Protein AF-A0A5E4MFI8-F1 (afdb_monomer)

Sequence (77 aa):
MVIKLQRWALKLEQGSFNVFPVLHDFLETNEVNIDKSTTTTIRDHLESLSSNLRNYFPKIEEEIQWIRNPFEEDYSK

Structure (mmCIF, N/CA/C/O backbone):
data_AF-A0A5E4MFI8-F1
#
_entry.id   AF-A0A5E4MFI8-F1
#
loop_
_atom_site.group_PDB
_atom_site.id
_atom_site.type_symbol
_atom_site.label_atom_id
_atom_site.label_alt_id
_atom_site.label_comp_id
_atom_site.label_asym_id
_atom_site.label_entity_id
_atom_site.label_seq_id
_atom_site.pdbx_PDB_ins_code
_atom_site.Cartn_x
_atom_site.Cartn_y
_atom_site.Cartn_z
_atom_site.occupancy
_atom_site.B_iso_or_equiv
_atom_site.auth_seq_id
_atom_site.auth_comp_id
_atom_site.auth_asym_id
_atom_site.auth_atom_id
_atom_site.pdbx_PDB_model_num
ATOM 1 N N . MET A 1 1 ? 1.471 0.968 -10.515 1.00 84.00 1 MET A N 1
ATOM 2 C CA . MET A 1 1 ? 1.373 0.399 -9.150 1.00 84.00 1 MET A CA 1
ATOM 3 C C . MET A 1 1 ? 2.035 1.269 -8.087 1.00 84.00 1 MET A C 1
ATOM 5 O O . MET A 1 1 ? 1.324 1.670 -7.182 1.00 84.00 1 MET A O 1
ATOM 9 N N . VAL A 1 2 ? 3.310 1.657 -8.217 1.00 92.00 2 VAL A N 1
ATOM 10 C CA . VAL A 1 2 ? 4.012 2.548 -7.255 1.00 92.00 2 VAL A CA 1
ATOM 11 C C . VAL A 1 2 ? 3.211 3.815 -6.892 1.00 92.00 2 VAL A C 1
ATOM 13 O O . VAL A 1 2 ? 2.884 4.027 -5.732 1.00 92.00 2 VAL A O 1
ATOM 16 N N . ILE A 1 3 ? 2.768 4.595 -7.889 1.00 92.81 3 ILE A N 1
ATOM 17 C CA . ILE A 1 3 ? 1.974 5.827 -7.669 1.00 92.81 3 ILE A CA 1
ATOM 18 C C . ILE A 1 3 ? 0.646 5.541 -6.945 1.00 92.81 3 ILE A C 1
ATOM 20 O O . ILE A 1 3 ? 0.168 6.350 -6.155 1.00 92.81 3 ILE A O 1
ATOM 24 N N . LYS A 1 4 ? 0.034 4.379 -7.203 1.00 95.12 4 LYS A N 1
ATOM 25 C CA . LYS A 1 4 ? -1.227 3.976 -6.568 1.00 95.12 4 LYS A CA 1
ATOM 26 C C . LYS A 1 4 ? -1.019 3.721 -5.072 1.00 95.12 4 LYS A C 1
ATOM 28 O O . LYS A 1 4 ? -1.796 4.236 -4.279 1.00 95.12 4 LYS A O 1
ATOM 33 N N . LEU A 1 5 ? 0.052 3.015 -4.700 1.00 96.62 5 LEU A N 1
ATOM 34 C CA . LEU A 1 5 ? 0.412 2.755 -3.300 1.00 96.62 5 LEU A CA 1
ATOM 35 C C . LEU A 1 5 ? 0.731 4.050 -2.540 1.00 96.62 5 LEU A C 1
ATOM 37 O O . LEU A 1 5 ? 0.241 4.237 -1.434 1.00 96.62 5 LEU A O 1
ATOM 41 N N . GLN A 1 6 ? 1.455 4.981 -3.167 1.00 95.19 6 GLN A N 1
ATOM 42 C CA . GLN A 1 6 ? 1.730 6.302 -2.584 1.00 95.19 6 GLN A CA 1
ATOM 43 C C . GLN A 1 6 ? 0.444 7.103 -2.330 1.00 95.19 6 GLN A C 1
ATOM 45 O O . GLN A 1 6 ? 0.267 7.680 -1.263 1.00 95.19 6 GLN A O 1
ATOM 50 N N . ARG A 1 7 ? -0.503 7.099 -3.280 1.00 96.38 7 ARG A N 1
ATOM 51 C CA . ARG A 1 7 ? -1.815 7.746 -3.092 1.00 96.38 7 ARG A CA 1
ATOM 52 C C . ARG A 1 7 ? -2.628 7.104 -1.970 1.00 96.38 7 ARG A C 1
ATOM 54 O O . ARG A 1 7 ? -3.368 7.801 -1.285 1.00 96.38 7 ARG A O 1
ATOM 61 N N . TRP A 1 8 ? -2.527 5.790 -1.805 1.00 97.12 8 TRP A N 1
ATOM 62 C CA . TRP A 1 8 ? -3.202 5.073 -0.725 1.00 97.12 8 TRP A CA 1
ATOM 63 C C . TRP A 1 8 ? -2.609 5.417 0.643 1.00 97.12 8 TRP A C 1
ATOM 65 O O . TRP A 1 8 ? -3.373 5.699 1.559 1.00 97.12 8 TRP A O 1
ATOM 75 N N . ALA A 1 9 ? -1.280 5.492 0.753 1.00 96.19 9 ALA A N 1
ATOM 76 C CA . ALA A 1 9 ? -0.594 5.950 1.961 1.00 96.19 9 ALA A CA 1
ATOM 77 C C . ALA A 1 9 ? -1.039 7.370 2.365 1.00 96.19 9 ALA A C 1
ATOM 79 O O . ALA A 1 9 ? -1.438 7.585 3.504 1.00 96.19 9 ALA A O 1
ATOM 80 N N . LEU A 1 10 ? -1.103 8.305 1.408 1.00 95.56 10 LEU A N 1
ATOM 81 C CA . LEU A 1 10 ? -1.597 9.670 1.653 1.00 95.56 10 LEU A CA 1
ATOM 82 C C . LEU A 1 10 ? -3.052 9.707 2.141 1.00 95.56 10 LEU A C 1
ATOM 84 O O . LEU A 1 10 ? -3.401 10.511 3.001 1.00 95.56 10 LEU A O 1
ATOM 88 N N . LYS A 1 11 ? -3.919 8.839 1.607 1.00 95.00 11 LYS A N 1
ATOM 89 C CA . LYS A 1 11 ? -5.313 8.752 2.063 1.00 95.00 11 LYS A CA 1
ATOM 90 C C . LYS A 1 11 ? -5.432 8.240 3.498 1.00 95.00 11 LYS A C 1
ATOM 92 O O . LYS A 1 11 ? -6.290 8.728 4.228 1.00 95.00 11 LYS A O 1
ATOM 97 N N . LEU A 1 12 ? -4.573 7.309 3.912 1.00 93.88 12 LEU A N 1
ATOM 98 C CA . LEU A 1 12 ? -4.538 6.830 5.296 1.00 93.88 12 LEU A CA 1
ATOM 99 C C . LEU A 1 12 ? -4.157 7.939 6.277 1.00 93.88 12 LEU A C 1
ATOM 101 O O . LEU A 1 12 ? -4.762 8.040 7.340 1.00 93.88 12 LEU A O 1
ATOM 105 N N . GLU A 1 13 ? -3.218 8.813 5.908 1.00 89.94 13 GLU A N 1
ATOM 106 C CA . GLU A 1 13 ? -2.848 9.971 6.736 1.00 89.94 13 GLU A CA 1
ATOM 107 C C . GLU A 1 13 ? -3.995 10.980 6.893 1.00 89.94 13 GLU A C 1
ATOM 109 O O . GLU A 1 13 ? -4.071 11.687 7.895 1.00 89.94 13 GLU A O 1
ATOM 114 N N . GLN A 1 14 ? -4.925 11.002 5.938 1.00 91.69 14 GLN A N 1
ATOM 115 C CA . GLN A 1 14 ? -6.156 11.796 5.985 1.00 91.69 14 GLN A CA 1
ATOM 116 C C . GLN A 1 14 ? -7.304 11.081 6.723 1.00 91.69 14 GLN A C 1
ATOM 118 O O . GLN A 1 14 ? -8.422 11.589 6.740 1.00 91.69 14 GLN A O 1
ATOM 123 N N . GLY A 1 15 ? -7.064 9.893 7.293 1.00 90.69 15 GLY A N 1
ATOM 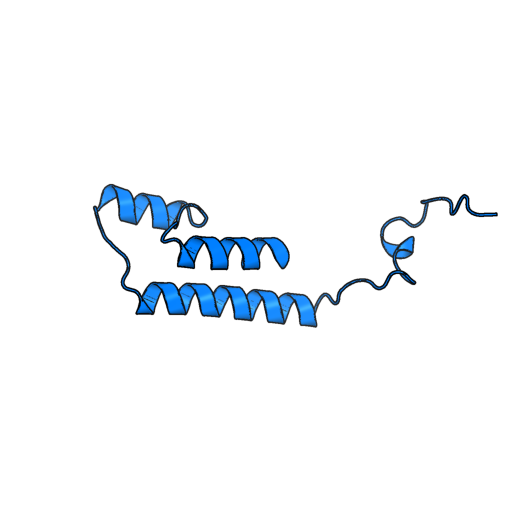124 C CA . GLY A 1 15 ? -8.090 9.078 7.954 1.00 90.69 15 GLY A CA 1
ATOM 125 C C . GLY A 1 15 ? -9.072 8.399 6.992 1.00 90.69 15 GLY A C 1
ATOM 126 O O . GLY A 1 15 ? -10.099 7.885 7.419 1.00 90.69 15 GLY A O 1
ATOM 127 N N . SER A 1 16 ? -8.783 8.382 5.687 1.00 92.75 16 SER A N 1
ATOM 128 C CA . SER A 1 16 ? -9.658 7.800 4.668 1.00 92.75 16 SER A CA 1
ATOM 129 C C . SER A 1 16 ? -9.255 6.360 4.343 1.00 92.75 16 SER A C 1
ATOM 131 O O . SER A 1 16 ? -8.295 6.126 3.605 1.00 92.75 16 SER A O 1
ATOM 133 N N . PHE A 1 17 ? -10.079 5.396 4.757 1.00 94.81 17 PHE A N 1
ATOM 134 C CA . PHE A 1 17 ? -9.865 3.964 4.497 1.00 94.81 17 PHE A CA 1
ATOM 135 C C . PHE A 1 17 ? -10.567 3.429 3.236 1.00 94.81 17 PHE A C 1
ATOM 137 O O . PHE A 1 17 ? -10.443 2.248 2.933 1.00 94.81 17 PHE A O 1
ATOM 144 N N . ASN A 1 18 ? -11.220 4.285 2.438 1.00 94.12 18 ASN A N 1
ATOM 145 C CA . ASN A 1 18 ? -11.963 3.902 1.217 1.00 94.12 18 ASN A CA 1
ATOM 146 C C . ASN A 1 18 ? -11.149 3.146 0.143 1.00 94.12 18 ASN A C 1
ATOM 148 O O . ASN A 1 18 ? -11.713 2.598 -0.800 1.00 94.12 18 ASN A O 1
ATOM 152 N N . VAL A 1 19 ? -9.819 3.128 0.252 1.00 93.81 19 VAL A N 1
ATOM 153 C CA . VAL A 1 19 ? -8.932 2.348 -0.625 1.00 93.81 19 VAL A CA 1
ATOM 154 C C . VAL A 1 19 ? -8.941 0.853 -0.290 1.00 93.81 19 VAL A C 1
ATOM 156 O O . VAL A 1 19 ? -8.517 0.047 -1.117 1.00 93.81 19 VAL A O 1
ATOM 159 N N . PHE A 1 20 ? -9.455 0.494 0.888 1.00 94.94 20 PHE A N 1
ATOM 160 C CA . PHE A 1 20 ? -9.638 -0.864 1.387 1.00 94.94 20 PHE A CA 1
ATOM 161 C C . PHE A 1 20 ? -11.133 -1.097 1.655 1.00 94.94 20 PHE A C 1
ATOM 163 O O . PHE A 1 20 ? -11.558 -0.948 2.797 1.00 94.94 20 PHE A O 1
ATOM 170 N N . PRO A 1 21 ? -11.945 -1.457 0.640 1.00 95.81 21 PRO A N 1
ATOM 171 C CA . PRO A 1 21 ? -13.406 -1.489 0.763 1.00 95.81 21 PRO A CA 1
ATOM 172 C C . PRO A 1 21 ? -13.894 -2.317 1.953 1.00 95.81 21 PRO A C 1
ATOM 174 O O . PRO A 1 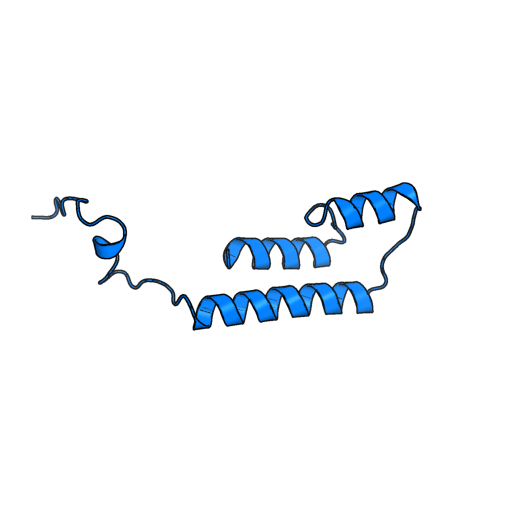21 ? -14.638 -1.820 2.779 1.00 95.81 21 PRO A O 1
ATOM 177 N N . VAL A 1 22 ? -13.355 -3.528 2.123 1.00 97.31 22 VAL A N 1
ATOM 178 C CA . VAL A 1 22 ? -13.724 -4.421 3.234 1.00 97.31 22 VAL A CA 1
ATOM 179 C C . VAL A 1 22 ? -13.409 -3.806 4.602 1.00 97.31 22 VAL A C 1
ATOM 181 O O . VAL A 1 22 ? -14.196 -3.937 5.533 1.00 97.31 22 VAL A O 1
ATOM 184 N N . LEU A 1 23 ? -12.263 -3.131 4.734 1.00 95.06 23 LEU A N 1
ATOM 185 C CA . LEU A 1 23 ? -11.889 -2.468 5.981 1.00 95.06 23 LEU A CA 1
ATOM 186 C C . LEU A 1 23 ? -12.764 -1.238 6.222 1.00 95.06 23 LEU A C 1
ATOM 188 O O . LEU A 1 23 ? -13.244 -1.047 7.328 1.00 95.06 23 LEU A O 1
ATOM 192 N N . HIS A 1 24 ? -12.982 -0.422 5.193 1.00 95.94 24 HIS A N 1
ATOM 193 C CA . HIS A 1 24 ? -13.835 0.756 5.273 1.00 95.94 24 HIS A CA 1
ATOM 194 C C . HIS A 1 24 ? -15.254 0.385 5.703 1.00 95.94 24 HIS A C 1
ATOM 196 O O . HIS A 1 24 ? -15.734 0.924 6.693 1.00 95.94 24 HIS A O 1
ATOM 202 N N . ASP A 1 25 ? -15.866 -0.593 5.034 1.00 97.44 25 ASP A N 1
ATOM 203 C CA . ASP A 1 25 ? -17.211 -1.070 5.349 1.00 97.44 25 ASP A CA 1
ATOM 204 C C . ASP A 1 25 ? -17.285 -1.594 6.788 1.00 97.44 25 ASP A C 1
ATOM 206 O O . ASP A 1 25 ? -18.246 -1.312 7.500 1.00 97.44 25 ASP A O 1
ATOM 210 N N . PHE A 1 26 ? -16.257 -2.315 7.252 1.00 96.75 26 PHE A N 1
ATOM 211 C CA . PHE A 1 26 ? -16.175 -2.778 8.636 1.00 96.75 26 PHE A CA 1
ATOM 212 C C . PHE A 1 26 ? -16.132 -1.616 9.638 1.00 96.75 26 PHE A C 1
ATOM 214 O O . PHE A 1 26 ? -16.858 -1.653 10.631 1.00 96.75 26 PHE A O 1
ATOM 221 N N . LEU A 1 27 ? -15.308 -0.596 9.393 1.00 95.38 27 LEU A N 1
ATOM 222 C CA . LEU A 1 27 ? -15.175 0.550 10.296 1.00 95.38 27 LEU A CA 1
ATOM 223 C C . LEU A 1 27 ? -16.462 1.373 10.359 1.00 95.38 27 LEU A C 1
ATOM 225 O O . LEU A 1 27 ? -16.905 1.704 11.453 1.00 95.38 27 LEU A O 1
ATOM 229 N N . GLU A 1 28 ? -17.085 1.633 9.208 1.00 95.75 28 GLU A N 1
ATOM 230 C CA . GLU A 1 28 ? -18.354 2.365 9.122 1.00 95.75 28 GLU A CA 1
ATOM 231 C C . GLU A 1 28 ? -19.495 1.580 9.783 1.00 95.75 28 GLU A C 1
ATOM 233 O O . GLU A 1 28 ? -20.216 2.115 10.617 1.00 95.75 28 GLU A O 1
ATOM 238 N N . THR A 1 29 ? -19.629 0.284 9.474 1.00 97.56 29 THR A N 1
ATOM 239 C CA . THR A 1 29 ? -20.721 -0.559 10.001 1.00 97.56 29 THR A CA 1
ATOM 240 C C . THR A 1 29 ? -20.662 -0.710 11.519 1.00 97.56 29 THR A C 1
ATOM 242 O O . THR A 1 29 ? -21.697 -0.839 12.166 1.00 97.56 29 THR A O 1
ATOM 245 N N . ASN A 1 30 ? -19.455 -0.737 12.087 1.00 96.62 30 ASN A N 1
ATOM 246 C CA . ASN A 1 30 ? -19.254 -0.958 13.518 1.00 96.62 30 ASN A CA 1
ATOM 247 C C . ASN A 1 30 ? -18.936 0.336 14.287 1.00 96.62 30 ASN A C 1
ATOM 249 O O . ASN A 1 30 ? -18.673 0.261 15.484 1.00 96.62 30 ASN A O 1
ATOM 253 N N . GLU A 1 31 ? -18.926 1.495 13.618 1.00 94.94 31 GLU A N 1
ATOM 254 C CA . GLU A 1 31 ? -18.551 2.799 14.190 1.00 94.94 31 GLU A CA 1
ATOM 255 C C . GLU A 1 31 ? -17.188 2.768 14.919 1.00 94.94 31 GLU A C 1
ATOM 257 O O . GLU A 1 31 ? -16.977 3.398 15.959 1.00 94.94 31 GLU A O 1
ATOM 262 N N . VAL A 1 32 ? -16.238 2.000 14.373 1.00 94.38 32 VAL A N 1
ATOM 263 C CA . VAL A 1 32 ? -14.908 1.798 14.962 1.00 94.38 32 VAL A CA 1
ATOM 264 C C . VAL A 1 32 ? -13.907 2.750 14.327 1.00 94.38 32 VAL A C 1
ATOM 266 O O . VAL A 1 32 ? -13.753 2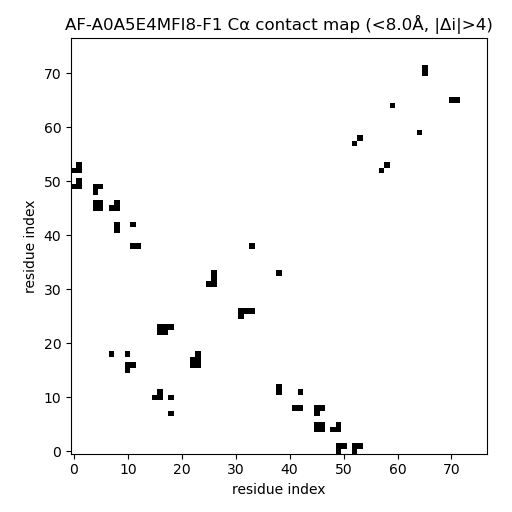.801 13.110 1.00 94.38 32 VAL A O 1
ATOM 269 N N . ASN A 1 33 ? -13.140 3.437 15.171 1.00 91.50 33 ASN A N 1
ATOM 270 C CA . ASN A 1 33 ? -11.974 4.192 14.734 1.00 91.50 33 ASN A CA 1
ATOM 271 C C . ASN A 1 33 ? -10.707 3.346 14.861 1.00 91.50 33 ASN A C 1
ATOM 273 O O . ASN A 1 33 ? -10.475 2.699 15.882 1.00 91.50 33 ASN A O 1
ATOM 277 N N . ILE A 1 34 ? -9.857 3.398 13.837 1.00 92.12 34 ILE A N 1
ATOM 278 C CA . ILE A 1 34 ? -8.516 2.816 13.893 1.00 92.12 34 ILE A CA 1
ATOM 279 C C . ILE A 1 34 ? -7.588 3.746 14.671 1.00 92.12 34 ILE A C 1
ATOM 281 O O . ILE A 1 34 ? -7.552 4.958 14.449 1.00 92.12 34 ILE A O 1
ATOM 285 N N . ASP A 1 35 ? -6.802 3.163 15.571 1.00 93.56 35 ASP A N 1
ATOM 286 C CA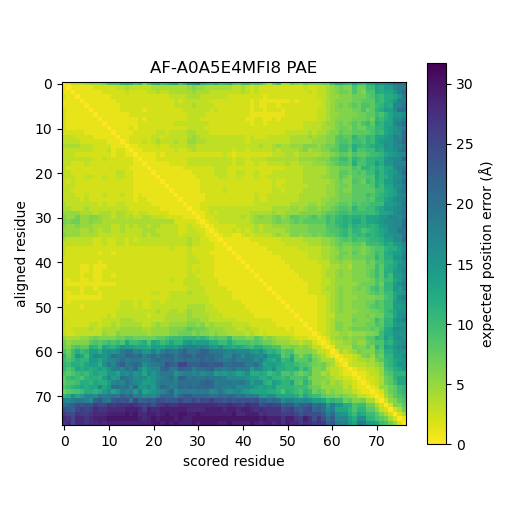 . ASP A 1 35 ? -5.794 3.900 16.312 1.00 93.56 35 ASP A CA 1
ATOM 287 C C . ASP A 1 35 ? -4.624 4.330 15.407 1.00 93.56 35 ASP A C 1
ATOM 289 O O . ASP A 1 35 ? -4.294 3.714 14.389 1.00 93.56 35 ASP A O 1
ATOM 293 N N . LYS A 1 36 ? -3.935 5.398 15.808 1.00 93.06 36 LYS A N 1
ATOM 294 C CA . LYS A 1 36 ? -2.847 5.972 15.012 1.00 93.06 36 LYS A CA 1
ATOM 295 C C . LYS A 1 36 ? -1.696 4.987 14.759 1.00 93.06 36 LYS A C 1
ATOM 297 O O . LYS A 1 36 ? -1.050 5.091 13.715 1.00 93.06 36 LYS A O 1
ATOM 302 N N . SER A 1 37 ? -1.424 4.056 15.678 1.00 95.75 37 SER A N 1
ATOM 303 C CA . SER A 1 37 ? -0.332 3.090 15.515 1.00 95.75 37 SER A CA 1
ATOM 304 C C . SER A 1 37 ? -0.652 2.085 14.412 1.00 95.75 37 SER A C 1
ATOM 306 O O . SER A 1 37 ? 0.157 1.921 13.502 1.00 95.75 37 SER A O 1
ATOM 308 N N . THR A 1 38 ? -1.874 1.548 14.390 1.00 94.19 38 THR A N 1
ATOM 309 C CA . THR A 1 38 ? -2.347 0.656 13.325 1.00 94.19 38 THR A CA 1
ATOM 310 C C . THR A 1 38 ? -2.354 1.361 11.965 1.00 94.19 38 THR A C 1
ATOM 312 O O . THR A 1 38 ? -1.847 0.810 10.987 1.00 94.19 38 THR A O 1
ATOM 315 N N . THR A 1 39 ? -2.833 2.610 11.887 1.00 95.62 39 THR A N 1
ATOM 316 C CA . THR A 1 39 ? -2.764 3.411 10.645 1.00 95.62 39 THR A CA 1
ATOM 317 C C . THR A 1 39 ? -1.325 3.583 10.156 1.00 95.62 39 THR A C 1
ATOM 319 O O . THR A 1 39 ? -1.054 3.441 8.962 1.00 95.62 39 THR A O 1
ATOM 322 N N . THR A 1 40 ? -0.393 3.844 11.078 1.00 96.12 40 THR A N 1
ATOM 323 C CA . THR A 1 40 ? 1.040 3.985 10.775 1.00 96.12 40 THR A CA 1
ATOM 324 C C . THR A 1 40 ? 1.604 2.678 10.220 1.00 96.12 40 THR A C 1
ATOM 326 O O . THR A 1 40 ? 2.239 2.688 9.171 1.00 96.12 40 THR A O 1
ATOM 329 N N . THR A 1 41 ? 1.287 1.538 10.840 1.00 97.44 41 THR A N 1
ATOM 330 C CA . THR A 1 41 ? 1.718 0.218 10.361 1.00 97.44 41 THR A CA 1
ATOM 331 C C . THR A 1 41 ? 1.233 -0.072 8.939 1.00 97.44 41 THR A C 1
ATOM 333 O O . THR A 1 41 ? 2.017 -0.515 8.099 1.00 97.44 41 THR A O 1
ATOM 336 N N . ILE A 1 42 ? -0.038 0.209 8.626 1.00 96.62 42 ILE A N 1
ATOM 337 C CA . ILE A 1 42 ? -0.575 -0.002 7.269 1.00 96.62 42 ILE A CA 1
ATOM 338 C C . ILE A 1 42 ? 0.168 0.882 6.257 1.00 96.62 42 ILE A C 1
ATOM 340 O O . ILE A 1 42 ? 0.552 0.406 5.186 1.00 96.62 42 ILE A O 1
ATOM 344 N N . ARG A 1 43 ? 0.396 2.157 6.593 1.00 96.69 43 ARG A N 1
ATOM 345 C CA . ARG A 1 43 ? 1.140 3.090 5.739 1.00 96.69 43 ARG A CA 1
ATOM 346 C C . ARG A 1 43 ? 2.564 2.596 5.478 1.00 96.69 43 ARG A C 1
ATOM 348 O O . ARG A 1 43 ? 2.964 2.516 4.318 1.00 96.69 43 ARG A O 1
ATOM 355 N N . ASP A 1 44 ? 3.290 2.202 6.518 1.00 97.50 44 ASP A N 1
ATOM 356 C CA . ASP A 1 44 ? 4.677 1.741 6.404 1.00 97.50 44 ASP A CA 1
ATOM 357 C C . ASP A 1 44 ? 4.775 0.481 5.518 1.00 97.50 44 ASP A C 1
ATOM 359 O O . ASP A 1 44 ? 5.694 0.340 4.704 1.00 97.50 44 ASP A O 1
ATOM 363 N 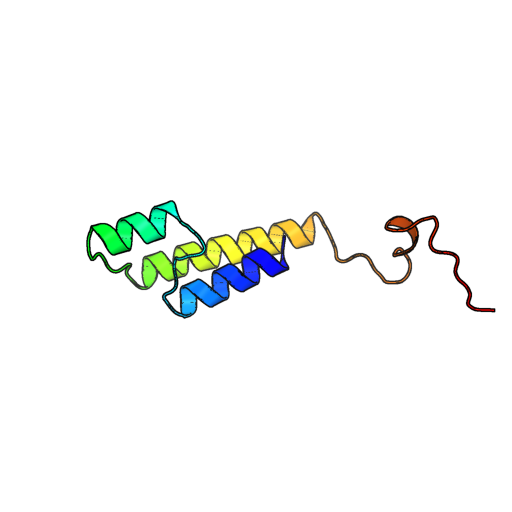N . HIS A 1 45 ? 3.780 -0.413 5.581 1.00 97.62 45 HIS A N 1
ATOM 364 C CA . HIS A 1 45 ? 3.686 -1.549 4.659 1.00 97.62 45 HIS A CA 1
ATOM 365 C C . HIS A 1 45 ? 3.469 -1.125 3.198 1.00 97.62 45 HIS A C 1
ATOM 367 O O . HIS A 1 45 ? 4.093 -1.700 2.300 1.00 97.62 45 HIS A O 1
ATOM 373 N N . LEU A 1 46 ? 2.623 -0.122 2.933 1.00 97.44 46 LEU A N 1
ATOM 374 C CA . LEU A 1 46 ? 2.420 0.408 1.578 1.00 97.44 46 LEU A CA 1
ATOM 375 C C . LEU A 1 46 ? 3.694 1.051 1.020 1.00 97.44 46 LEU A C 1
ATOM 377 O O . LEU A 1 46 ? 4.018 0.853 -0.155 1.00 97.44 46 LEU A O 1
ATOM 381 N N . GLU A 1 47 ? 4.425 1.794 1.850 1.00 96.62 47 GLU A N 1
ATOM 382 C CA . GLU A 1 47 ? 5.696 2.420 1.480 1.00 96.62 47 GLU A CA 1
ATOM 383 C C . GLU A 1 47 ? 6.775 1.376 1.193 1.00 96.62 47 GLU A C 1
ATOM 385 O O . GLU A 1 47 ? 7.428 1.432 0.147 1.00 96.62 47 GLU A O 1
ATOM 390 N N . SER A 1 48 ? 6.898 0.368 2.061 1.00 97.69 48 SER A N 1
ATOM 391 C CA . SER A 1 48 ? 7.802 -0.765 1.861 1.00 97.69 48 SER A CA 1
ATOM 392 C C . SER A 1 48 ? 7.489 -1.513 0.562 1.00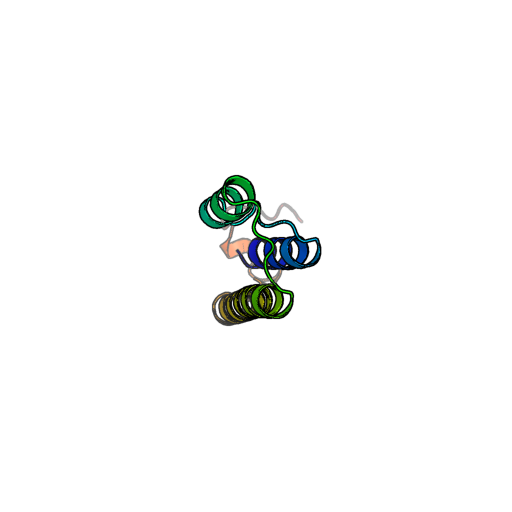 97.69 48 SER A C 1
ATOM 394 O O . SER A 1 48 ? 8.383 -1.753 -0.253 1.00 97.69 48 SER A O 1
ATOM 396 N N . LEU A 1 49 ? 6.216 -1.821 0.293 1.00 96.94 49 LEU A N 1
ATOM 397 C CA . LEU A 1 49 ? 5.811 -2.474 -0.954 1.00 96.94 49 LEU A CA 1
ATOM 398 C C . LEU A 1 49 ? 6.109 -1.601 -2.181 1.00 96.94 49 LEU A C 1
ATOM 400 O O . LEU A 1 49 ? 6.579 -2.098 -3.205 1.00 96.94 49 LEU A O 1
ATOM 404 N N . SER A 1 50 ? 5.864 -0.296 -2.081 1.00 95.94 50 SER A N 1
ATOM 405 C CA . SER A 1 50 ? 6.167 0.672 -3.135 1.00 95.94 50 SER A CA 1
ATOM 406 C C . SER A 1 50 ? 7.667 0.734 -3.443 1.00 95.94 50 SER A C 1
ATOM 408 O O . SER A 1 50 ? 8.050 0.713 -4.615 1.00 95.94 50 SER A O 1
ATOM 410 N N . SER A 1 51 ? 8.509 0.765 -2.406 1.00 95.25 51 SER A N 1
ATOM 411 C CA . SER A 1 51 ? 9.972 0.736 -2.520 1.00 95.25 51 SER A CA 1
ATOM 412 C C . SER A 1 51 ? 10.450 -0.557 -3.183 1.00 95.25 51 SER A C 1
ATOM 414 O O . SER A 1 51 ? 11.150 -0.521 -4.194 1.00 95.25 51 SER A O 1
ATOM 416 N N . ASN A 1 52 ? 9.961 -1.707 -2.711 1.00 95.88 52 ASN A N 1
ATOM 417 C CA . ASN A 1 52 ? 10.286 -3.004 -3.299 1.00 95.88 52 ASN A CA 1
ATOM 418 C C . ASN A 1 52 ? 9.883 -3.083 -4.778 1.00 95.88 52 ASN A C 1
ATOM 420 O O . ASN A 1 52 ? 10.693 -3.471 -5.616 1.00 95.88 52 ASN A O 1
ATOM 424 N N . LEU A 1 53 ? 8.672 -2.645 -5.138 1.00 94.44 53 LEU A N 1
ATOM 425 C CA . LEU A 1 53 ? 8.249 -2.598 -6.540 1.00 94.44 53 LEU A CA 1
ATOM 426 C C . LEU A 1 53 ? 9.143 -1.695 -7.391 1.00 94.44 53 LEU A C 1
ATOM 428 O O . LEU A 1 53 ? 9.371 -2.015 -8.552 1.00 94.44 53 LEU A O 1
ATOM 432 N N . ARG A 1 54 ? 9.651 -0.583 -6.850 1.00 92.25 54 ARG A N 1
ATOM 433 C CA . ARG A 1 54 ? 10.585 0.281 -7.582 1.00 92.25 54 ARG A CA 1
ATOM 434 C C . ARG A 1 54 ? 11.941 -0.392 -7.800 1.00 92.25 54 ARG A C 1
ATOM 436 O O . ARG A 1 54 ? 12.524 -0.183 -8.857 1.00 92.25 54 ARG A O 1
ATOM 443 N N . ASN A 1 55 ? 12.402 -1.199 -6.847 1.00 92.00 55 ASN A N 1
ATOM 444 C CA . ASN A 1 55 ? 13.659 -1.939 -6.965 1.00 92.00 55 ASN A CA 1
ATOM 445 C C . ASN A 1 55 ? 13.582 -3.023 -8.050 1.00 92.00 55 ASN A C 1
ATOM 447 O O . ASN A 1 55 ? 14.502 -3.149 -8.849 1.00 92.00 55 ASN A O 1
ATOM 451 N N . TYR A 1 56 ? 12.473 -3.769 -8.116 1.00 91.38 56 TYR A N 1
ATOM 452 C CA . TYR A 1 56 ? 12.269 -4.789 -9.157 1.00 91.38 56 TYR A CA 1
ATOM 453 C C . TYR A 1 56 ? 11.881 -4.195 -10.517 1.00 91.38 56 TYR A C 1
ATOM 455 O O . TYR A 1 56 ? 12.232 -4.747 -11.557 1.00 91.38 56 TYR A O 1
ATOM 463 N N . PHE A 1 57 ? 11.151 -3.077 -10.517 1.00 88.44 57 PHE A N 1
ATOM 464 C CA . PHE A 1 57 ? 10.683 -2.383 -11.715 1.00 88.44 57 PHE A CA 1
ATOM 465 C C . PHE A 1 57 ? 11.183 -0.930 -11.695 1.00 88.44 57 PHE A C 1
ATOM 467 O O . PHE A 1 57 ? 10.421 -0.004 -11.351 1.00 88.44 57 PHE A O 1
ATOM 474 N N . PRO A 1 58 ? 12.468 -0.711 -12.036 1.00 84.88 58 PRO A N 1
ATOM 475 C CA . PRO A 1 58 ? 13.051 0.621 -12.067 1.00 84.88 58 PRO A CA 1
ATOM 476 C C . PRO A 1 58 ? 12.281 1.532 -13.025 1.00 84.88 58 PRO A C 1
ATOM 478 O O . PRO A 1 58 ? 11.520 1.097 -13.895 1.00 84.88 58 PRO A O 1
ATOM 481 N N . LYS A 1 59 ? 12.412 2.844 -12.815 1.00 81.44 59 LYS A N 1
ATOM 482 C CA . LYS A 1 59 ? 11.803 3.807 -13.731 1.00 81.44 59 LYS A CA 1
ATOM 483 C C . LYS A 1 59 ? 12.503 3.643 -15.082 1.00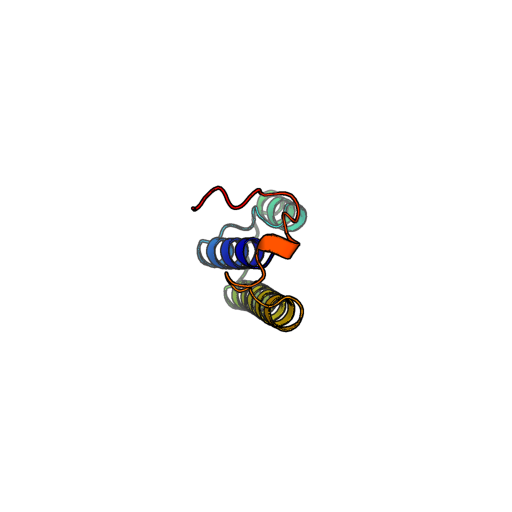 81.44 59 LYS A C 1
ATOM 485 O O . LYS A 1 59 ? 13.718 3.738 -15.141 1.00 81.44 59 LYS A O 1
ATOM 490 N N . ILE A 1 60 ? 11.725 3.367 -16.123 1.00 77.38 60 ILE A N 1
ATOM 491 C CA . ILE A 1 60 ? 12.233 3.275 -17.493 1.00 77.38 60 ILE A CA 1
ATOM 492 C C . ILE A 1 60 ? 12.791 4.653 -17.850 1.00 77.38 60 ILE A C 1
ATOM 494 O O . ILE A 1 60 ? 12.061 5.646 -17.775 1.00 77.38 60 ILE A O 1
ATOM 498 N N . GLU A 1 61 ? 14.085 4.698 -18.146 1.00 80.25 61 GLU A N 1
ATOM 499 C CA . GLU A 1 61 ? 14.791 5.899 -18.589 1.00 80.25 61 GLU A CA 1
ATOM 500 C C . GLU A 1 61 ? 14.246 6.350 -19.951 1.00 80.25 61 GLU A C 1
ATOM 502 O O . GLU A 1 61 ? 13.618 5.566 -20.667 1.00 80.25 61 GLU A O 1
ATOM 507 N N . GLU A 1 62 ? 14.413 7.628 -20.299 1.00 74.19 62 GLU A N 1
ATOM 508 C CA . GLU A 1 62 ? 13.925 8.158 -21.584 1.00 74.19 62 GLU A CA 1
ATOM 509 C C . GLU A 1 62 ? 14.533 7.395 -22.773 1.00 74.19 62 GLU A C 1
ATOM 511 O O . GLU A 1 62 ? 13.834 7.055 -23.723 1.00 74.19 62 GLU A O 1
ATOM 516 N N . GLU A 1 63 ? 15.793 6.988 -22.632 1.00 73.81 63 GLU A N 1
ATOM 517 C CA . GLU A 1 63 ? 16.594 6.255 -23.619 1.00 73.81 63 GLU A CA 1
ATOM 518 C C . GLU A 1 63 ? 16.014 4.881 -24.009 1.00 73.81 63 GLU A C 1
ATOM 520 O O . GLU A 1 63 ? 16.279 4.375 -25.099 1.00 73.81 63 GLU A O 1
ATOM 525 N N . ILE A 1 64 ? 15.189 4.275 -23.149 1.00 78.25 64 ILE A N 1
ATOM 526 C CA . ILE A 1 64 ? 14.573 2.957 -23.376 1.00 78.25 64 ILE A CA 1
ATOM 527 C C . ILE A 1 64 ? 13.041 3.023 -23.484 1.00 78.25 64 ILE A C 1
ATOM 529 O O . ILE A 1 64 ? 12.370 1.988 -23.429 1.00 78.25 64 ILE A O 1
ATOM 533 N N . GLN A 1 65 ? 12.457 4.217 -23.667 1.00 78.75 65 GLN A N 1
ATOM 534 C CA . GLN A 1 65 ? 11.003 4.362 -23.861 1.00 78.75 65 GLN A CA 1
ATOM 535 C C . GLN A 1 65 ? 10.501 3.644 -25.114 1.00 78.75 65 GLN A C 1
ATOM 537 O O . GLN A 1 65 ? 9.386 3.124 -25.091 1.00 78.75 65 GLN A O 1
ATOM 542 N N . TRP A 1 66 ? 11.337 3.512 -26.150 1.00 80.25 66 TRP A N 1
ATOM 543 C 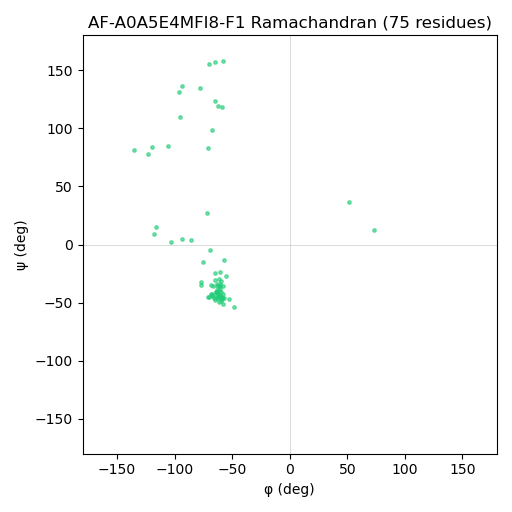CA . TRP A 1 66 ? 11.007 2.755 -27.360 1.00 80.25 66 TRP A CA 1
ATOM 544 C C . TRP A 1 66 ? 10.600 1.303 -27.050 1.00 80.25 66 TRP A C 1
ATOM 546 O O . TRP A 1 66 ? 9.781 0.734 -27.755 1.00 80.25 66 TRP A O 1
ATOM 556 N N . ILE A 1 67 ? 11.075 0.695 -25.952 1.00 80.38 67 ILE A N 1
ATOM 557 C CA . ILE A 1 67 ? 10.661 -0.666 -25.555 1.00 80.38 67 ILE A CA 1
ATOM 558 C C . ILE A 1 67 ? 9.165 -0.713 -25.197 1.00 80.38 67 ILE A C 1
ATOM 560 O O . ILE A 1 67 ? 8.508 -1.738 -25.377 1.00 80.38 67 ILE A O 1
ATOM 564 N N . ARG A 1 68 ? 8.606 0.388 -24.678 1.00 76.94 68 ARG A N 1
ATOM 565 C CA . ARG A 1 68 ? 7.183 0.476 -24.312 1.00 76.94 68 ARG A CA 1
ATOM 566 C C . ARG A 1 68 ? 6.284 0.667 -25.520 1.00 76.94 68 ARG A C 1
ATOM 568 O O . ARG A 1 68 ? 5.167 0.156 -25.506 1.00 76.94 68 ARG A O 1
ATOM 575 N N . ASN A 1 69 ? 6.761 1.399 -26.520 1.00 77.25 69 ASN A N 1
ATOM 576 C CA . ASN A 1 69 ? 6.072 1.571 -27.785 1.00 77.25 69 ASN A CA 1
ATOM 577 C C . ASN A 1 69 ? 7.068 1.419 -28.948 1.00 77.25 69 ASN A C 1
ATOM 579 O O . ASN A 1 69 ? 7.560 2.413 -29.476 1.00 77.25 69 ASN A O 1
ATOM 583 N N . PRO A 1 70 ? 7.385 0.175 -29.353 1.00 77.69 70 PRO A N 1
ATOM 584 C CA . PRO A 1 70 ? 8.434 -0.094 -30.343 1.00 77.69 70 PRO A CA 1
ATOM 585 C C . PRO A 1 70 ? 8.077 0.359 -31.761 1.00 77.69 70 PRO 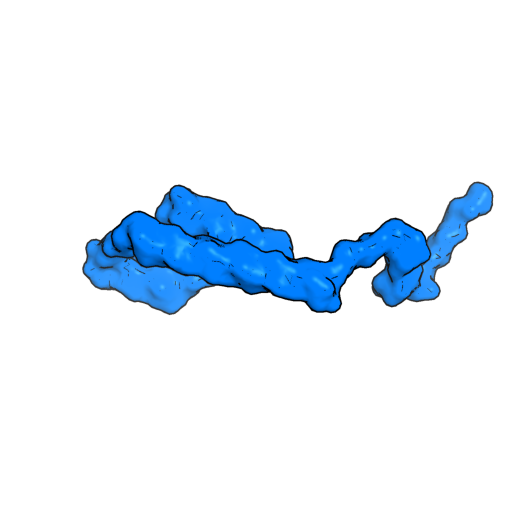A C 1
ATOM 587 O O . PRO A 1 70 ? 8.909 0.265 -32.658 1.00 77.69 70 PRO A O 1
ATOM 590 N N . PHE A 1 71 ? 6.849 0.838 -31.961 1.00 80.00 71 PHE A N 1
ATOM 591 C CA . PHE A 1 71 ? 6.340 1.350 -33.228 1.00 80.00 71 PHE A CA 1
ATOM 592 C C . PHE A 1 71 ? 5.959 2.831 -33.143 1.00 80.00 71 PHE A C 1
ATOM 594 O O . PHE A 1 71 ? 5.337 3.348 -34.069 1.00 80.00 71 PHE A O 1
ATOM 601 N N . GLU A 1 72 ? 6.286 3.513 -32.040 1.00 72.62 72 GLU A N 1
ATOM 602 C CA . GLU A 1 72 ? 6.219 4.971 -31.999 1.00 72.62 72 GLU A CA 1
ATOM 603 C C . GLU A 1 72 ? 7.304 5.485 -32.952 1.00 72.62 72 GLU A C 1
ATOM 605 O O . GLU A 1 72 ? 8.493 5.456 -32.643 1.00 72.62 72 GLU A O 1
ATOM 610 N N . GLU A 1 73 ? 6.899 5.836 -34.175 1.00 61.03 73 GLU A N 1
ATOM 611 C CA . GLU A 1 73 ? 7.788 6.445 -35.158 1.00 61.03 73 GLU A CA 1
ATOM 612 C C . GLU A 1 73 ? 8.346 7.743 -34.569 1.00 61.03 73 GLU A C 1
ATOM 614 O O . GLU A 1 73 ? 7.605 8.677 -34.253 1.00 61.03 73 GLU A O 1
ATOM 619 N N . ASP A 1 74 ? 9.666 7.789 -34.411 1.00 62.94 74 ASP A N 1
ATOM 620 C CA . ASP A 1 74 ? 10.395 8.975 -33.984 1.00 62.94 74 ASP A CA 1
ATOM 621 C C . ASP A 1 74 ? 10.361 9.991 -35.144 1.00 62.94 74 ASP A C 1
ATOM 623 O O . ASP A 1 74 ? 11.246 10.040 -35.999 1.00 62.94 74 ASP A O 1
ATOM 627 N N . TYR A 1 75 ? 9.274 10.764 -35.250 1.00 54.38 75 TYR A N 1
ATOM 628 C CA . TYR A 1 75 ? 9.071 11.786 -36.292 1.00 54.38 75 TYR A CA 1
ATOM 629 C C . TYR A 1 75 ? 9.954 13.036 -36.108 1.00 54.38 75 TYR A C 1
ATOM 631 O O . TYR A 1 75 ? 9.600 14.125 -36.563 1.00 54.38 75 TYR A O 1
ATOM 639 N N . SER A 1 76 ? 11.112 12.908 -35.465 1.00 55.81 76 SER A N 1
ATOM 640 C CA . SER A 1 76 ? 12.050 14.009 -35.255 1.00 55.81 76 SER A CA 1
ATOM 641 C C . SER A 1 76 ? 13.256 13.846 -36.183 1.00 55.81 76 SER A C 1
ATOM 643 O O . SER A 1 76 ? 14.277 13.272 -35.811 1.00 55.81 76 SER A O 1
ATOM 645 N N . LYS A 1 77 ? 13.110 14.337 -37.419 1.00 42.12 77 LYS A N 1
ATOM 646 C CA . LYS A 1 77 ? 14.233 14.747 -38.277 1.00 42.12 77 LYS A CA 1
ATOM 647 C C . LYS A 1 77 ? 14.583 16.204 -38.017 1.00 42.12 77 LYS A C 1
ATOM 649 O O . LYS A 1 77 ? 13.632 16.998 -37.845 1.00 42.12 77 LYS A O 1
#

Nearest PDB structures (foldseek):
  7ad8-assembly1_I  TM=3.915E-01  e=1.818E+00  Homo sapiens

Radius of gyration: 18.66 Å; Cα contacts (8 Å, |Δi|>4): 41; chains: 1; bounding box: 37×20×55 Å

Secondary structure (DSSP, 8-state):
-HHHHHHHHHHHHTT--TTSHHHHHHHHHHTPPPPHHHHHHHHHHHHHHHHHHHHHSPPPPGGGGGGT-TT------

Solvent-accessible surface area (backbone atoms only — not comparable to full-atom values): 4690 Å² total; per-residue (Å²): 109,52,71,57,35,53,55,47,35,56,32,48,77,71,74,45,47,76,88,40,58,75,60,31,53,50,28,65,76,65,75,50,80,82,54,72,66,60,53,48,52,56,33,53,50,34,50,51,52,30,51,51,49,41,71,79,50,59,83,81,51,81,93,54,46,48,78,80,43,81,77,66,74,80,86,76,127

Mean predicted aligned error: 7.06 Å

Foldseek 3Di:
DLVVLVVCLVCLVVVHPVVPVVVNCVCVVVVDGDDPVVSVVSSVVSVVVSVVCCVVPPDDDPVCCCVVVVPPPPPDD

Organism: NCBI:txid506608

pLDDT: mean 88.93, std 11.43, range [42.12, 97.69]